Protein AF-A0A376RSE9-F1 (afdb_monomer_lite)

Structure (mmCIF, N/CA/C/O backbone):
data_AF-A0A376RSE9-F1
#
_entry.id   AF-A0A376RSE9-F1
#
loop_
_atom_site.group_PDB
_atom_site.id
_atom_site.type_symbol
_atom_site.label_atom_id
_atom_site.label_alt_id
_atom_site.label_comp_id
_atom_site.label_asym_id
_atom_site.label_entity_id
_atom_site.label_seq_id
_atom_site.pdbx_PDB_ins_code
_atom_site.Cartn_x
_atom_site.Cartn_y
_atom_site.Cartn_z
_atom_site.occupancy
_atom_site.B_iso_or_equiv
_atom_site.auth_seq_id
_atom_site.auth_comp_id
_atom_site.auth_asym_id
_atom_site.auth_atom_id
_atom_site.pdbx_PDB_model_num
ATOM 1 N N . MET A 1 1 ? 2.960 17.015 2.925 1.00 41.44 1 MET A N 1
ATOM 2 C CA . MET A 1 1 ? 3.606 15.698 3.101 1.00 41.44 1 MET A CA 1
ATOM 3 C C . MET A 1 1 ? 2.764 14.972 4.126 1.00 41.44 1 MET A C 1
ATOM 5 O O . MET A 1 1 ? 2.891 15.280 5.300 1.00 41.44 1 MET A O 1
ATOM 9 N N . ALA A 1 2 ? 1.799 14.172 3.678 1.00 43.56 2 ALA A N 1
ATOM 10 C CA . ALA A 1 2 ? 0.955 13.412 4.588 1.00 43.56 2 ALA A CA 1
ATOM 11 C C . ALA A 1 2 ? 1.739 12.171 5.026 1.00 43.56 2 ALA A C 1
ATOM 13 O O . ALA A 1 2 ? 2.230 11.418 4.191 1.00 43.56 2 ALA A O 1
ATOM 14 N N . GLU A 1 3 ? 1.923 12.004 6.332 1.00 56.62 3 GLU A N 1
ATOM 15 C CA . GLU A 1 3 ? 2.557 10.830 6.943 1.00 56.62 3 GLU A CA 1
ATOM 16 C C . GLU A 1 3 ? 1.538 9.688 7.126 1.00 56.62 3 GLU A C 1
ATOM 18 O O . GLU A 1 3 ? 1.594 8.930 8.095 1.00 56.62 3 GLU A O 1
ATOM 23 N N . SER A 1 4 ? 0.568 9.577 6.217 1.00 63.62 4 SER A N 1
ATOM 24 C CA . SER A 1 4 ? -0.392 8.478 6.173 1.00 63.62 4 SER A CA 1
ATOM 25 C C . SER A 1 4 ? 0.338 7.190 5.752 1.00 63.62 4 SER A C 1
ATOM 27 O O . SER A 1 4 ? 1.341 7.226 5.038 1.00 63.62 4 SER A O 1
ATOM 29 N N . PHE A 1 5 ? -0.104 6.032 6.257 1.00 70.06 5 PHE A N 1
ATOM 30 C CA . PHE A 1 5 ? 0.460 4.705 5.937 1.00 70.06 5 PHE A CA 1
ATOM 31 C C . PHE A 1 5 ? 1.888 4.412 6.427 1.00 70.06 5 PHE A C 1
ATOM 33 O O . PHE A 1 5 ? 2.501 3.425 6.009 1.00 70.06 5 PHE A O 1
ATOM 40 N N . THR A 1 6 ? 2.457 5.224 7.319 1.00 66.06 6 THR A N 1
ATOM 41 C CA . THR A 1 6 ? 3.771 4.917 7.899 1.00 66.06 6 THR A CA 1
ATOM 42 C C . THR A 1 6 ? 3.703 3.646 8.754 1.00 66.06 6 THR A C 1
ATOM 44 O O . THR A 1 6 ? 2.838 3.469 9.615 1.00 66.06 6 THR A O 1
ATOM 47 N N . THR A 1 7 ? 4.614 2.717 8.481 1.00 66.88 7 THR A N 1
ATOM 48 C CA . THR A 1 7 ? 4.777 1.468 9.227 1.00 66.88 7 THR A CA 1
ATOM 49 C C . THR A 1 7 ? 6.258 1.243 9.485 1.00 66.88 7 THR A C 1
ATOM 51 O O . THR A 1 7 ? 7.128 1.618 8.695 1.00 66.88 7 THR A O 1
ATOM 54 N N . THR A 1 8 ? 6.551 0.667 10.645 1.00 68.56 8 THR A N 1
ATOM 55 C CA . THR A 1 8 ? 7.902 0.301 11.067 1.00 68.56 8 THR A CA 1
ATOM 56 C C . THR A 1 8 ? 8.443 -0.889 10.277 1.00 68.56 8 THR A C 1
ATOM 58 O O . THR A 1 8 ? 9.659 -1.047 10.179 1.00 68.56 8 THR A O 1
ATOM 61 N N . ASN A 1 9 ? 7.559 -1.706 9.694 1.00 71.88 9 ASN A N 1
ATOM 62 C CA . ASN A 1 9 ? 7.924 -2.906 8.953 1.00 71.88 9 ASN A CA 1
ATOM 63 C C . ASN A 1 9 ? 7.837 -2.689 7.447 1.00 71.88 9 ASN A C 1
ATOM 65 O O . ASN A 1 9 ? 6.845 -2.179 6.929 1.00 71.88 9 ASN A O 1
ATOM 69 N N . ARG A 1 10 ? 8.879 -3.142 6.743 1.00 73.25 10 ARG A N 1
ATOM 70 C CA . ARG A 1 10 ? 8.886 -3.172 5.282 1.00 73.25 10 ARG A CA 1
ATOM 71 C C . ARG A 1 10 ? 8.110 -4.381 4.782 1.00 73.25 10 ARG A C 1
ATOM 73 O O . ARG A 1 10 ? 8.323 -5.495 5.258 1.00 73.25 10 ARG A O 1
ATOM 80 N N . TYR A 1 11 ? 7.234 -4.153 3.819 1.00 77.19 11 TYR A N 1
ATOM 81 C CA . TYR A 1 11 ? 6.514 -5.197 3.115 1.00 77.19 11 TYR A CA 1
ATOM 82 C C . TYR A 1 11 ? 7.398 -5.831 2.053 1.00 77.19 11 TYR A C 1
ATOM 84 O O . TYR A 1 11 ? 7.985 -5.132 1.228 1.00 77.19 11 TYR A O 1
ATOM 92 N N . PHE A 1 12 ? 7.465 -7.157 2.070 1.00 70.19 12 PHE A N 1
ATOM 93 C CA . PHE A 1 12 ? 8.161 -7.941 1.063 1.00 70.19 12 PHE A CA 1
ATOM 94 C C . PHE A 1 12 ? 7.199 -8.972 0.513 1.00 70.19 12 PHE A C 1
ATOM 96 O O . PHE A 1 12 ? 6.946 -9.993 1.156 1.00 70.19 12 PHE A O 1
ATOM 103 N N . ASP A 1 13 ? 6.692 -8.722 -0.688 1.00 69.62 13 ASP A N 1
ATOM 104 C CA . ASP A 1 13 ? 5.906 -9.732 -1.367 1.00 69.62 13 ASP A CA 1
ATOM 105 C C . ASP A 1 13 ? 6.797 -10.692 -2.142 1.00 69.62 13 ASP A C 1
ATOM 107 O O . ASP A 1 13 ? 6.986 -10.587 -3.351 1.00 69.62 13 ASP A O 1
ATOM 111 N N . ASN A 1 14 ? 7.371 -11.656 -1.429 1.00 67.44 14 ASN A N 1
ATOM 112 C CA . ASN A 1 14 ? 8.176 -12.695 -2.062 1.00 67.44 14 ASN A CA 1
ATOM 113 C C . ASN A 1 14 ? 7.348 -13.647 -2.942 1.00 67.44 14 ASN A C 1
ATOM 115 O O . ASN A 1 14 ? 7.940 -14.455 -3.657 1.00 67.44 14 ASN A O 1
ATOM 119 N N . LYS A 1 15 ? 6.008 -13.592 -2.879 1.00 68.00 15 LYS A N 1
ATOM 120 C CA . LYS A 1 15 ? 5.127 -14.489 -3.631 1.00 68.00 15 LYS A CA 1
ATOM 121 C C . LYS A 1 15 ? 5.002 -14.035 -5.085 1.00 68.00 15 LYS A C 1
ATOM 123 O O . LYS A 1 15 ? 5.181 -14.861 -5.974 1.00 68.00 15 LYS A O 1
ATOM 128 N N . HIS A 1 16 ? 4.777 -12.744 -5.321 1.00 65.69 16 HIS A N 1
ATOM 129 C CA . HIS A 1 16 ? 4.667 -12.191 -6.681 1.00 65.69 16 HIS A CA 1
ATOM 130 C C . HIS A 1 16 ? 5.914 -11.415 -7.108 1.00 65.69 16 HIS A C 1
ATOM 132 O O . HIS A 1 16 ? 6.279 -11.415 -8.281 1.00 65.69 16 HIS A O 1
ATOM 138 N N . TYR A 1 17 ? 6.647 -10.844 -6.149 1.00 69.94 17 TYR A N 1
ATOM 139 C CA . TYR A 1 17 ? 7.895 -10.123 -6.379 1.00 69.94 17 TYR A CA 1
ATOM 140 C C . TYR A 1 17 ? 9.054 -10.780 -5.614 1.00 69.94 17 TYR A C 1
ATOM 142 O O . TYR A 1 17 ? 9.661 -10.153 -4.743 1.00 69.94 17 TYR A O 1
ATOM 150 N N . PRO A 1 18 ? 9.470 -12.011 -5.980 1.00 70.06 18 PRO A N 1
ATOM 151 C CA . PRO A 1 18 ? 10.568 -12.725 -5.312 1.00 70.06 18 PRO A CA 1
ATOM 152 C C . PRO A 1 18 ? 11.915 -11.987 -5.387 1.00 70.06 18 PRO A C 1
ATOM 154 O O . PRO A 1 18 ? 12.863 -12.321 -4.681 1.00 70.06 18 PRO A O 1
ATOM 157 N N . ARG A 1 19 ? 12.030 -10.993 -6.277 1.00 71.12 19 ARG A N 1
ATOM 158 C CA . ARG A 1 19 ? 13.204 -10.122 -6.431 1.00 71.12 19 ARG A CA 1
ATOM 159 C C . ARG A 1 19 ? 12.968 -8.685 -5.939 1.00 71.12 19 ARG A C 1
ATOM 161 O O . ARG A 1 19 ? 13.872 -7.863 -6.077 1.00 71.12 19 ARG A O 1
ATOM 168 N N . GLY A 1 20 ? 11.795 -8.399 -5.376 1.00 72.88 20 GLY A N 1
ATOM 169 C CA . GLY A 1 20 ? 11.350 -7.076 -4.940 1.00 72.88 20 GLY A CA 1
ATOM 170 C C . GLY A 1 20 ? 10.772 -6.217 -6.068 1.00 72.88 20 GLY A C 1
ATOM 171 O O . GLY A 1 20 ? 11.135 -6.366 -7.239 1.00 72.88 20 GLY A O 1
ATOM 172 N N . PHE A 1 21 ? 9.900 -5.276 -5.696 1.00 71.56 21 PHE A N 1
ATOM 173 C CA . PHE A 1 21 ? 9.224 -4.346 -6.613 1.00 71.56 21 PHE A CA 1
ATOM 174 C C . PHE A 1 21 ? 10.215 -3.571 -7.500 1.00 71.56 21 PHE A C 1
ATOM 176 O O . PHE A 1 21 ? 9.986 -3.396 -8.694 1.00 71.56 21 PHE A O 1
ATOM 183 N N . SER A 1 22 ? 11.380 -3.205 -6.948 1.00 69.94 22 SER A N 1
ATOM 184 C CA . SER A 1 22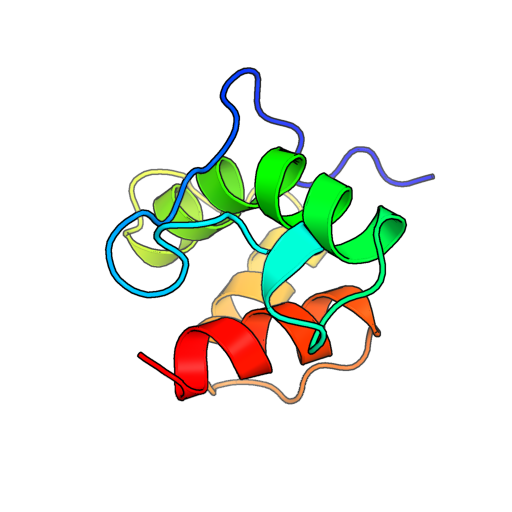 ? 12.441 -2.470 -7.660 1.00 69.94 22 SER A CA 1
ATOM 185 C C . SER A 1 22 ? 13.060 -3.238 -8.837 1.00 69.94 22 SER A C 1
ATOM 187 O O . SER A 1 22 ? 13.695 -2.628 -9.694 1.00 69.94 22 SER A O 1
ATOM 189 N N . ARG A 1 23 ? 12.950 -4.574 -8.870 1.00 72.75 23 ARG A N 1
ATOM 190 C CA . ARG A 1 23 ? 13.584 -5.425 -9.895 1.00 72.75 23 ARG A CA 1
ATOM 191 C C . ARG A 1 23 ? 12.628 -5.920 -10.975 1.00 72.75 23 ARG A C 1
ATOM 193 O O . ARG A 1 23 ? 13.105 -6.511 -11.939 1.00 72.75 23 ARG A O 1
ATOM 200 N N . HIS A 1 24 ? 11.323 -5.713 -10.816 1.00 69.56 24 HIS A N 1
ATOM 201 C CA . HIS A 1 24 ? 10.329 -6.173 -11.788 1.00 69.56 24 HIS A CA 1
ATOM 202 C C . HIS A 1 24 ? 10.163 -5.198 -12.964 1.00 69.56 24 HIS A C 1
ATOM 204 O O . HIS A 1 24 ? 9.817 -5.609 -14.062 1.00 69.56 24 HIS A O 1
ATOM 210 N N . GLY A 1 25 ? 10.496 -3.919 -12.763 1.00 68.88 25 GLY A N 1
ATOM 211 C CA . GLY A 1 25 ? 10.465 -2.899 -13.817 1.00 68.88 25 GLY A CA 1
ATOM 212 C C . GLY A 1 25 ? 9.099 -2.243 -14.033 1.00 68.88 25 GLY A C 1
ATOM 213 O O . GLY A 1 25 ? 9.040 -1.245 -14.743 1.00 68.88 25 GLY A O 1
ATOM 214 N N . ASP A 1 26 ? 8.037 -2.729 -13.383 1.00 72.19 26 ASP A N 1
ATOM 215 C CA . ASP A 1 26 ? 6.712 -2.083 -13.415 1.00 72.19 26 ASP A CA 1
ATOM 216 C C . ASP A 1 26 ? 6.673 -0.776 -12.615 1.00 72.19 26 ASP A C 1
ATOM 218 O O . ASP A 1 26 ? 5.931 0.152 -12.947 1.00 72.19 26 ASP A O 1
ATOM 222 N N . PHE A 1 27 ? 7.499 -0.700 -11.568 1.00 74.38 27 PHE A N 1
ATOM 223 C CA . 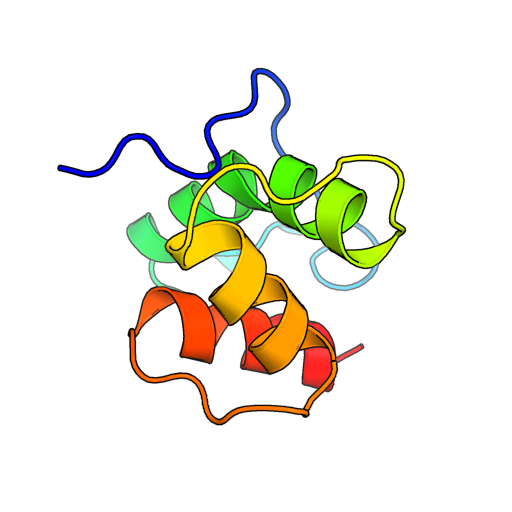PHE A 1 27 ? 7.568 0.420 -10.637 1.00 74.38 27 PHE A CA 1
ATOM 224 C C . PHE A 1 27 ? 8.953 1.057 -10.670 1.00 74.38 27 PHE A C 1
ATOM 226 O O . PHE A 1 27 ? 9.984 0.382 -10.743 1.00 74.38 27 PHE A O 1
ATOM 233 N N . THR A 1 28 ? 8.992 2.379 -10.559 1.00 81.50 28 THR A N 1
ATOM 234 C CA . THR A 1 28 ? 10.231 3.116 -10.320 1.00 81.50 28 THR A CA 1
ATOM 235 C C . THR A 1 28 ? 10.790 2.791 -8.934 1.00 81.50 28 THR A C 1
ATOM 237 O O . THR A 1 28 ? 10.071 2.379 -8.027 1.00 81.50 28 THR A O 1
ATOM 240 N N . ILE A 1 29 ? 12.086 3.037 -8.722 1.00 82.38 29 ILE A N 1
ATOM 241 C CA . ILE A 1 29 ? 12.750 2.802 -7.424 1.00 82.38 29 ILE A CA 1
ATOM 242 C C . ILE A 1 29 ? 12.022 3.528 -6.278 1.00 82.38 29 ILE A C 1
ATOM 244 O O . ILE A 1 29 ? 11.928 3.003 -5.171 1.00 82.38 29 ILE A O 1
ATOM 248 N N . LYS A 1 30 ? 11.489 4.729 -6.539 1.00 80.50 30 LYS A N 1
ATOM 249 C CA . LYS A 1 30 ? 10.738 5.506 -5.545 1.00 80.50 30 LYS A CA 1
ATOM 250 C C . LYS A 1 30 ? 9.405 4.847 -5.198 1.00 80.50 30 LYS A C 1
ATOM 252 O O . LYS A 1 30 ? 9.088 4.736 -4.021 1.00 80.50 30 LYS A O 1
ATOM 257 N N . GLU A 1 31 ? 8.658 4.394 -6.202 1.00 77.44 31 GLU A N 1
ATOM 258 C CA . GLU A 1 31 ? 7.384 3.688 -6.011 1.00 77.44 31 GLU A CA 1
ATOM 259 C C . GLU A 1 31 ? 7.595 2.337 -5.326 1.00 77.44 31 GLU A C 1
ATOM 261 O O . GLU A 1 31 ? 6.868 1.998 -4.403 1.00 77.44 31 GLU A O 1
ATOM 266 N N . ALA A 1 32 ? 8.636 1.595 -5.704 1.00 81.38 32 ALA A N 1
ATOM 267 C CA . ALA A 1 32 ? 9.004 0.355 -5.038 1.00 81.38 32 ALA A CA 1
ATOM 268 C C . ALA A 1 32 ? 9.321 0.587 -3.555 1.00 81.38 32 ALA A C 1
ATOM 270 O O . ALA A 1 32 ? 8.787 -0.112 -2.704 1.00 81.38 32 ALA A O 1
ATOM 271 N N . GLN A 1 33 ? 10.114 1.612 -3.227 1.00 79.12 33 GLN A N 1
ATOM 272 C CA . GLN A 1 33 ? 10.372 1.977 -1.831 1.00 79.12 33 GLN A CA 1
ATOM 273 C C . GLN A 1 33 ? 9.106 2.421 -1.095 1.00 79.12 33 GLN A C 1
ATOM 275 O O . GLN A 1 33 ? 8.994 2.180 0.106 1.00 79.12 33 GLN A O 1
ATOM 280 N N . LEU A 1 34 ? 8.172 3.071 -1.792 1.00 79.25 34 LEU A N 1
ATOM 281 C CA . LEU A 1 34 ? 6.878 3.470 -1.252 1.00 79.25 34 LEU A CA 1
ATOM 282 C C . LEU A 1 34 ? 6.020 2.237 -0.926 1.00 79.25 34 LEU A C 1
ATOM 284 O O . LEU A 1 34 ? 5.523 2.125 0.188 1.00 79.25 34 LEU A O 1
ATOM 288 N N . LEU A 1 35 ? 5.916 1.282 -1.852 1.00 78.44 35 LEU A N 1
ATOM 289 C CA . LEU A 1 35 ? 5.224 0.004 -1.667 1.00 78.44 35 LEU A CA 1
ATOM 290 C C . LEU A 1 35 ? 5.879 -0.846 -0.579 1.00 78.44 35 LEU A C 1
ATOM 292 O O . LEU A 1 35 ? 5.189 -1.439 0.236 1.00 78.44 35 LEU A O 1
ATOM 296 N N . GLU A 1 36 ? 7.205 -0.870 -0.491 1.00 80.44 36 GLU A N 1
ATOM 297 C CA . GLU A 1 36 ? 7.899 -1.555 0.598 1.00 80.44 36 GLU A CA 1
ATOM 298 C C . GLU A 1 36 ? 7.643 -0.853 1.940 1.00 80.44 36 GLU A C 1
ATOM 300 O O . GLU A 1 36 ? 7.450 -1.521 2.951 1.00 80.44 36 GLU A O 1
ATOM 305 N N . ARG A 1 37 ? 7.607 0.486 1.984 1.00 79.12 37 ARG A N 1
ATOM 306 C CA . ARG A 1 37 ? 7.349 1.246 3.221 1.00 79.12 37 ARG A CA 1
ATOM 307 C C . ARG A 1 37 ? 5.897 1.268 3.659 1.00 79.12 37 ARG A C 1
ATOM 309 O O . ARG A 1 37 ? 5.681 1.372 4.853 1.00 79.12 37 ARG A O 1
ATOM 316 N N . HIS A 1 38 ? 4.938 1.247 2.744 1.00 78.12 38 HIS A N 1
ATOM 317 C CA . HIS A 1 38 ? 3.511 1.378 3.050 1.00 78.12 38 HIS A CA 1
ATOM 318 C C . HIS A 1 38 ? 2.746 0.073 2.841 1.00 78.12 38 HIS A C 1
ATOM 320 O O . HIS A 1 38 ? 1.682 -0.101 3.423 1.00 78.12 38 HIS A O 1
ATOM 326 N N . GLY A 1 39 ? 3.309 -0.892 2.113 1.00 77.94 39 GLY A N 1
ATOM 327 C CA . GLY A 1 39 ? 2.681 -2.177 1.802 1.00 77.94 39 GLY A CA 1
ATOM 328 C C . GLY A 1 39 ? 2.259 -2.970 3.028 1.00 77.94 39 GLY A C 1
ATOM 329 O O . GLY A 1 39 ? 1.272 -3.690 2.975 1.00 77.94 39 GLY A O 1
ATOM 330 N N . TYR A 1 40 ? 2.944 -2.796 4.162 1.00 81.31 40 TYR A N 1
ATOM 331 C CA . TYR A 1 40 ? 2.587 -3.504 5.386 1.00 81.31 40 TYR A CA 1
ATOM 332 C C . TYR A 1 40 ? 1.328 -2.881 5.994 1.00 81.31 40 TYR A C 1
ATOM 334 O O . TYR A 1 40 ? 0.413 -3.607 6.366 1.00 81.31 40 TYR A O 1
ATOM 342 N N . ALA A 1 41 ? 1.237 -1.546 5.998 1.00 81.19 41 ALA A N 1
ATOM 343 C CA . ALA A 1 41 ? 0.028 -0.838 6.398 1.00 81.19 41 ALA A CA 1
ATOM 344 C C . ALA A 1 41 ? -1.125 -1.159 5.438 1.00 81.19 41 ALA A C 1
ATOM 346 O O . ALA A 1 41 ? -2.214 -1.466 5.903 1.00 81.19 41 ALA A O 1
ATOM 347 N N . PHE A 1 42 ? -0.878 -1.170 4.124 1.00 76.88 42 PHE A N 1
ATOM 348 C CA . PHE A 1 42 ? -1.875 -1.543 3.120 1.00 76.88 42 PHE A CA 1
ATOM 349 C C . PHE A 1 42 ? -2.411 -2.956 3.341 1.00 76.88 42 PHE A C 1
ATOM 351 O O . PHE A 1 42 ? -3.617 -3.132 3.420 1.00 76.88 42 PHE A O 1
ATOM 358 N N . ASN A 1 43 ? -1.533 -3.943 3.522 1.00 78.81 43 ASN A N 1
ATOM 359 C CA . ASN A 1 43 ? -1.930 -5.325 3.778 1.00 78.81 43 ASN A CA 1
ATOM 360 C C . ASN A 1 43 ? -2.705 -5.473 5.100 1.00 78.81 43 ASN A C 1
ATOM 362 O O . ASN A 1 43 ? -3.668 -6.224 5.169 1.00 78.81 43 ASN A O 1
ATOM 366 N N . GLU A 1 44 ? -2.327 -4.757 6.164 1.00 82.88 44 GLU A N 1
ATOM 367 C CA . GLU A 1 44 ? -3.093 -4.780 7.418 1.00 82.88 44 GLU A CA 1
ATOM 368 C C . GLU A 1 44 ? -4.462 -4.107 7.300 1.00 82.88 44 GLU A C 1
ATOM 370 O O . GLU A 1 44 ? -5.421 -4.592 7.901 1.00 82.88 44 GLU A O 1
ATOM 375 N N . LEU A 1 45 ? -4.552 -3.008 6.549 1.00 81.31 45 LEU A N 1
ATOM 376 C CA . LEU A 1 45 ? -5.801 -2.304 6.266 1.00 81.31 45 LEU A CA 1
ATOM 377 C C . LEU A 1 45 ? -6.732 -3.155 5.388 1.00 81.31 45 LEU A C 1
ATOM 379 O O . LEU A 1 45 ? -7.920 -3.259 5.681 1.00 81.31 45 LEU A O 1
ATOM 383 N N . ASP A 1 46 ? -6.188 -3.808 4.359 1.00 76.56 46 ASP A N 1
ATOM 384 C CA . ASP A 1 46 ? -6.919 -4.714 3.467 1.00 76.56 46 ASP A CA 1
ATOM 385 C C . ASP A 1 46 ? -7.462 -5.936 4.226 1.00 76.56 46 ASP A C 1
ATOM 387 O O . ASP A 1 46 ? -8.668 -6.204 4.216 1.00 76.56 46 ASP A O 1
ATOM 391 N N . LEU A 1 47 ? -6.599 -6.585 5.020 1.00 77.62 47 LEU A N 1
ATOM 392 C CA . LEU A 1 47 ? -6.965 -7.699 5.902 1.00 77.62 47 LEU A CA 1
ATOM 393 C C . LEU A 1 47 ? -7.900 -7.289 7.055 1.00 77.62 47 LEU A C 1
ATOM 395 O O . LEU A 1 47 ? -8.347 -8.159 7.804 1.00 77.62 47 LEU A O 1
ATOM 399 N N . GLY A 1 48 ? -8.154 -5.991 7.258 1.00 77.38 48 GLY A N 1
ATOM 400 C CA . GLY A 1 48 ? -8.943 -5.471 8.378 1.00 77.38 48 GLY A CA 1
ATOM 401 C C . GLY A 1 48 ? -8.287 -5.663 9.751 1.00 77.38 48 GLY A C 1
ATOM 402 O O . GLY A 1 48 ? -8.961 -5.577 10.774 1.00 77.38 48 GLY A O 1
ATOM 403 N N . LYS A 1 49 ? -6.976 -5.939 9.797 1.00 80.81 49 LYS A N 1
ATOM 404 C CA . LYS A 1 49 ? -6.187 -5.988 11.042 1.00 80.81 49 LYS A CA 1
ATOM 405 C C . LYS A 1 49 ? -5.946 -4.598 11.616 1.00 80.81 49 LYS A C 1
ATOM 407 O O . LYS A 1 49 ? -5.821 -4.448 12.829 1.00 80.81 49 LYS A O 1
ATOM 412 N N . ARG A 1 50 ? -5.848 -3.603 10.737 1.00 80.12 50 ARG A N 1
ATOM 413 C CA . ARG A 1 50 ? -5.712 -2.190 11.077 1.00 80.12 50 ARG A CA 1
ATOM 414 C C . ARG A 1 50 ? -6.955 -1.461 10.592 1.00 80.12 50 ARG A C 1
ATOM 416 O O . ARG A 1 50 ? -7.396 -1.682 9.469 1.00 80.12 50 ARG A O 1
ATOM 423 N N . GLU A 1 51 ? -7.508 -0.588 11.425 1.00 78.44 51 GLU A N 1
ATOM 424 C CA . GLU A 1 51 ? -8.591 0.296 11.000 1.00 78.44 51 GLU A CA 1
ATOM 425 C C . GLU A 1 51 ? -8.010 1.532 10.297 1.00 78.44 51 GLU A C 1
ATOM 427 O O . GLU A 1 51 ? -7.046 2.123 10.797 1.00 78.44 51 GLU A O 1
ATOM 432 N N . PRO A 1 52 ? -8.567 1.937 9.143 1.00 80.56 52 PRO A N 1
ATOM 433 C CA . PRO A 1 52 ? -8.152 3.154 8.463 1.00 80.56 52 PRO A CA 1
ATOM 434 C C . PRO A 1 52 ? -8.508 4.374 9.319 1.00 80.56 52 PRO A C 1
ATOM 436 O O . PRO A 1 52 ? -9.682 4.667 9.566 1.00 80.56 52 PRO A O 1
ATOM 439 N N . VAL A 1 53 ? -7.484 5.093 9.780 1.00 78.06 53 VAL A N 1
ATOM 440 C CA . VAL A 1 53 ? -7.642 6.219 10.711 1.00 78.06 53 VAL A CA 1
ATOM 441 C C . VAL A 1 53 ? -7.847 7.511 9.931 1.00 78.06 53 VAL A C 1
ATOM 443 O O . VAL A 1 53 ? -8.698 8.334 10.268 1.00 78.06 53 VAL A O 1
ATOM 446 N N . THR A 1 54 ? -7.077 7.670 8.859 1.00 81.50 54 THR A N 1
ATOM 447 C CA . THR A 1 54 ? -7.110 8.844 7.989 1.00 81.50 54 THR A CA 1
ATOM 448 C C . THR A 1 54 ? -8.077 8.664 6.826 1.00 81.50 54 THR A C 1
ATOM 450 O O . THR A 1 54 ? -8.402 7.550 6.417 1.00 81.50 54 THR A O 1
ATOM 453 N N . GLU A 1 55 ? -8.550 9.781 6.277 1.00 79.88 55 GLU A N 1
ATOM 454 C CA . GLU A 1 55 ? -9.438 9.762 5.113 1.00 79.88 55 GLU A CA 1
ATOM 455 C C . GLU A 1 55 ? -8.738 9.147 3.894 1.00 79.88 55 GLU A C 1
ATOM 457 O O . GLU A 1 55 ? -9.341 8.338 3.198 1.00 79.88 55 GLU A O 1
ATOM 462 N N . GLU A 1 56 ? -7.438 9.410 3.715 1.00 76.56 56 GLU A N 1
ATOM 463 C CA . GLU A 1 56 ? -6.603 8.740 2.711 1.00 76.56 56 GLU A CA 1
ATOM 464 C C . GLU A 1 56 ? -6.596 7.218 2.901 1.00 76.56 56 GLU A C 1
ATOM 466 O O . GLU A 1 56 ? -6.804 6.496 1.934 1.00 76.56 56 GLU A O 1
ATOM 471 N N . GLU A 1 57 ? -6.427 6.707 4.129 1.00 78.62 57 GLU A N 1
ATOM 472 C CA . GLU A 1 57 ? -6.479 5.261 4.399 1.00 78.62 57 GLU A CA 1
ATOM 473 C C . GLU A 1 57 ? -7.851 4.657 4.083 1.00 78.62 57 GLU A C 1
ATOM 475 O O . GLU A 1 57 ? -7.926 3.574 3.506 1.00 78.62 57 GLU A O 1
ATOM 480 N N . LYS A 1 58 ? -8.944 5.353 4.421 1.00 82.69 58 LYS A N 1
ATOM 481 C CA . LYS A 1 58 ? -10.309 4.879 4.131 1.00 82.69 58 LYS A CA 1
ATOM 482 C C . LYS A 1 58 ? -10.556 4.801 2.632 1.00 82.69 58 LYS A C 1
ATOM 484 O O . LYS A 1 58 ? -11.066 3.801 2.135 1.00 82.69 5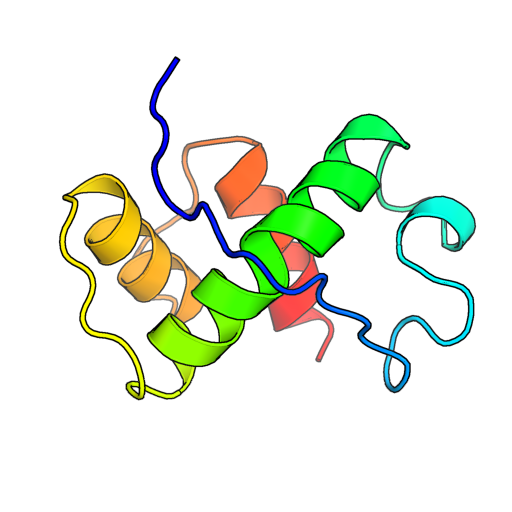8 LYS A O 1
ATOM 489 N N . LEU A 1 59 ? -10.171 5.859 1.928 1.00 81.31 59 LEU A N 1
ATOM 490 C CA . LEU A 1 59 ? -10.260 5.945 0.480 1.00 81.31 59 LEU A CA 1
ATOM 491 C C . LEU A 1 59 ? -9.410 4.867 -0.192 1.00 81.31 59 LEU A C 1
ATOM 493 O O . LEU A 1 59 ? -9.873 4.228 -1.129 1.00 81.31 59 LEU A O 1
ATOM 497 N N . PHE A 1 60 ? -8.215 4.618 0.331 1.00 77.19 60 PHE A N 1
ATOM 498 C CA . PHE A 1 60 ? -7.321 3.588 -0.167 1.00 77.19 60 PHE A CA 1
ATOM 499 C C . PHE A 1 60 ? -7.901 2.179 -0.002 1.00 77.19 60 PHE A C 1
ATOM 501 O O . PHE A 1 60 ? -7.851 1.385 -0.935 1.00 77.19 60 PHE A O 1
ATOM 508 N N . VAL A 1 61 ? -8.497 1.865 1.154 1.00 80.62 61 VAL A N 1
ATOM 509 C CA . VAL A 1 61 ? -9.186 0.580 1.364 1.00 80.62 61 VAL A CA 1
ATOM 510 C C . VAL A 1 61 ? -10.358 0.427 0.396 1.00 80.62 61 VAL A C 1
ATOM 512 O O . VAL A 1 61 ? -10.523 -0.644 -0.180 1.00 80.62 61 VAL A O 1
ATOM 515 N N . ALA A 1 62 ? -11.139 1.487 0.168 1.00 83.94 62 ALA A N 1
ATOM 516 C CA . ALA A 1 62 ? -12.218 1.471 -0.819 1.00 83.94 62 ALA A CA 1
ATOM 517 C C . ALA A 1 62 ? -11.684 1.215 -2.241 1.00 83.94 62 ALA A C 1
ATOM 519 O O . ALA A 1 62 ? -12.261 0.429 -2.986 1.00 83.94 62 ALA A O 1
ATOM 520 N N . VAL A 1 63 ? -10.550 1.821 -2.601 1.00 83.31 63 VAL A N 1
ATOM 521 C CA . VAL A 1 63 ? -9.869 1.600 -3.884 1.00 83.31 63 VAL A CA 1
ATOM 522 C C . VAL A 1 63 ? -9.365 0.156 -4.017 1.00 83.31 63 VAL A C 1
ATOM 524 O O . VAL A 1 63 ? -9.611 -0.483 -5.034 1.00 83.31 63 VAL A O 1
ATOM 527 N N . CYS A 1 64 ? -8.734 -0.394 -2.976 1.00 74.81 64 CYS A N 1
ATOM 528 C CA . CYS A 1 64 ? -8.253 -1.782 -2.940 1.00 74.81 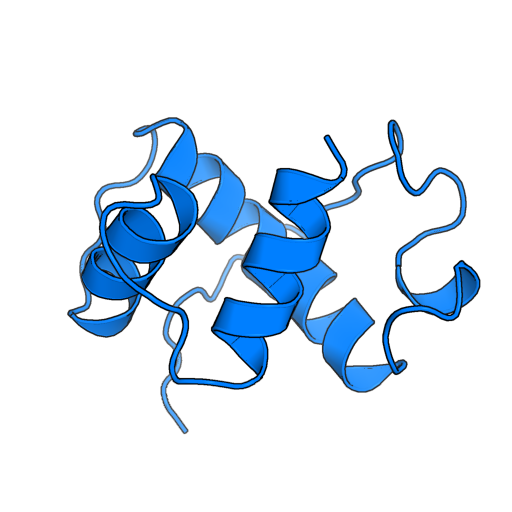64 CYS A CA 1
ATOM 529 C C . CYS A 1 64 ? -9.405 -2.798 -3.039 1.00 74.81 64 CYS A C 1
ATOM 531 O O . CYS A 1 64 ? -9.285 -3.830 -3.691 1.00 74.81 64 CYS A O 1
ATOM 533 N N . ARG A 1 65 ? -10.566 -2.468 -2.458 1.00 75.50 65 ARG A N 1
ATOM 534 C CA . ARG A 1 65 ? -11.805 -3.257 -2.559 1.00 75.50 65 ARG A CA 1
ATOM 535 C C . ARG A 1 65 ? -12.539 -3.100 -3.896 1.00 75.50 65 ARG A C 1
ATOM 537 O O . ARG A 1 65 ? -13.552 -3.766 -4.096 1.00 75.50 65 ARG A O 1
ATOM 544 N N . GLY A 1 66 ? -12.073 -2.224 -4.788 1.00 75.56 66 GLY A N 1
ATOM 545 C CA . GLY A 1 66 ? -12.743 -1.919 -6.056 1.00 75.56 66 GLY A CA 1
ATOM 546 C C . GLY A 1 66 ? -14.019 -1.080 -5.909 1.00 75.56 66 GLY A C 1
ATOM 547 O O . GLY A 1 66 ? -14.800 -0.974 -6.850 1.00 75.56 66 GLY A O 1
ATOM 548 N N . GLU A 1 67 ? -14.251 -0.468 -4.746 1.00 80.19 67 GLU A N 1
ATOM 549 C CA . GLU A 1 67 ? -15.386 0.434 -4.500 1.00 80.19 67 GLU A CA 1
ATOM 550 C C . GLU A 1 67 ? -15.152 1.837 -5.088 1.00 80.19 67 GLU A C 1
ATOM 552 O O . GLU A 1 67 ? -16.091 2.622 -5.234 1.00 80.19 67 GLU A O 1
ATOM 557 N N . ARG A 1 68 ? -13.898 2.168 -5.422 1.00 80.38 68 ARG A N 1
ATOM 558 C CA . ARG A 1 68 ? -13.477 3.485 -5.907 1.00 80.38 68 ARG A CA 1
ATOM 559 C C . ARG A 1 68 ? -12.344 3.376 -6.927 1.00 80.38 68 ARG A C 1
ATOM 561 O O . ARG A 1 68 ? -11.464 2.535 -6.793 1.00 80.38 68 ARG A O 1
ATOM 568 N N . GLU A 1 69 ? -12.315 4.296 -7.890 1.00 76.25 69 GLU A N 1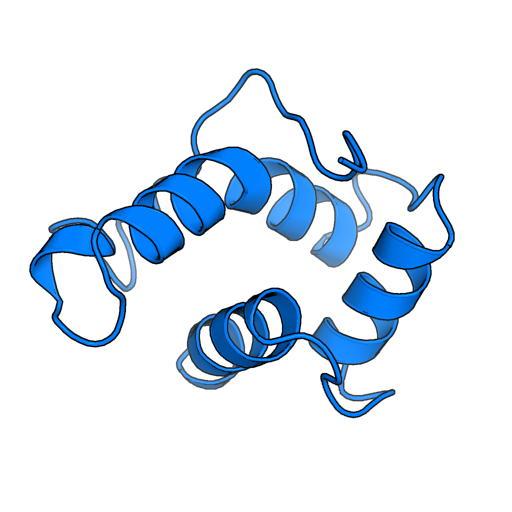
ATOM 569 C CA . GLU A 1 69 ? -11.181 4.446 -8.804 1.00 76.25 69 GLU A CA 1
ATOM 570 C C . GLU A 1 69 ? -9.988 5.146 -8.124 1.00 76.25 69 GLU A C 1
ATOM 572 O O . GLU A 1 69 ? -10.171 6.173 -7.454 1.00 76.25 69 GLU A O 1
ATOM 577 N N . PRO A 1 70 ? -8.760 4.631 -8.299 1.00 77.62 70 PRO A N 1
ATOM 578 C CA . PRO A 1 70 ? -7.569 5.280 -7.777 1.00 77.62 70 PRO A CA 1
ATOM 579 C C . PRO A 1 70 ? -7.384 6.653 -8.438 1.00 77.62 70 PRO A C 1
ATOM 581 O O . PRO A 1 70 ? -7.381 6.772 -9.662 1.00 77.62 70 PRO A O 1
ATOM 584 N N . VAL A 1 71 ? -7.228 7.703 -7.630 1.00 74.06 71 VAL A N 1
ATOM 585 C CA . VAL A 1 71 ? -7.041 9.082 -8.128 1.00 74.06 71 VAL A CA 1
ATOM 586 C C . VAL A 1 71 ? -5.605 9.551 -7.989 1.00 74.06 71 VAL A C 1
ATOM 588 O O . VAL A 1 71 ? -5.154 10.401 -8.756 1.00 74.06 71 VAL A O 1
ATOM 591 N N . THR A 1 72 ? -4.881 9.021 -7.009 1.00 74.31 72 THR A N 1
ATOM 592 C CA . THR A 1 72 ? -3.462 9.304 -6.836 1.00 74.31 72 THR A CA 1
ATOM 593 C C . THR A 1 72 ? -2.614 8.245 -7.523 1.00 74.31 72 THR A C 1
ATOM 595 O O . THR A 1 72 ? -2.969 7.072 -7.591 1.00 74.31 72 THR A O 1
ATOM 598 N N . GLU A 1 73 ? -1.440 8.654 -7.994 1.00 71.38 73 GLU A N 1
ATOM 599 C CA . GLU A 1 73 ? -0.492 7.746 -8.642 1.00 71.38 73 GLU A CA 1
ATOM 600 C C . GLU A 1 73 ? -0.117 6.573 -7.716 1.00 71.38 73 GLU A C 1
ATOM 602 O O . GLU A 1 73 ? -0.041 5.432 -8.160 1.00 71.38 73 GLU A O 1
ATOM 607 N N . ALA A 1 74 ? 0.004 6.824 -6.407 1.00 68.56 74 ALA A N 1
ATOM 608 C CA . ALA A 1 74 ? 0.256 5.792 -5.404 1.00 68.56 74 ALA A CA 1
ATOM 609 C C . ALA A 1 74 ? -0.887 4.766 -5.305 1.00 68.56 74 ALA A C 1
ATOM 611 O O . ALA A 1 74 ? -0.622 3.565 -5.306 1.00 68.56 74 ALA A O 1
ATOM 612 N N . GLU A 1 75 ? -2.143 5.223 -5.254 1.00 73.31 75 GLU A N 1
ATOM 613 C CA . GLU A 1 75 ? -3.318 4.344 -5.265 1.00 73.31 75 GLU A CA 1
ATOM 614 C C . GLU A 1 75 ? -3.354 3.501 -6.546 1.00 73.31 75 GLU A C 1
ATOM 616 O O . GLU A 1 75 ? -3.512 2.286 -6.469 1.00 73.31 75 GLU A O 1
ATOM 621 N N . THR A 1 76 ? -3.127 4.110 -7.716 1.00 77.19 76 THR A N 1
ATOM 622 C CA . THR A 1 76 ? -3.170 3.398 -9.004 1.00 77.19 76 THR A CA 1
ATOM 623 C C . THR A 1 76 ? -2.139 2.280 -9.056 1.00 77.19 76 THR A C 1
ATOM 625 O O . THR A 1 76 ? -2.441 1.178 -9.508 1.00 77.19 76 THR A O 1
ATOM 628 N N . ARG A 1 77 ? -0.922 2.535 -8.564 1.00 74.38 77 ARG A N 1
ATOM 629 C CA . ARG A 1 77 ? 0.133 1.517 -8.517 1.00 74.38 77 ARG A CA 1
ATOM 630 C C . ARG A 1 77 ? -0.194 0.385 -7.561 1.00 74.38 77 ARG A C 1
ATOM 632 O O . ARG A 1 77 ? 0.082 -0.761 -7.892 1.00 74.38 77 ARG A O 1
ATOM 639 N N . VAL A 1 78 ? -0.782 0.678 -6.405 1.00 71.81 78 VAL A N 1
ATOM 640 C CA . VAL A 1 78 ? -1.181 -0.373 -5.461 1.00 71.81 78 VAL A CA 1
ATOM 641 C C . VAL A 1 78 ? -2.292 -1.225 -6.059 1.00 71.81 78 VAL A C 1
ATOM 643 O O . VAL A 1 78 ? -2.178 -2.445 -6.006 1.00 71.81 78 VAL A O 1
ATOM 646 N N . VAL A 1 79 ? -3.304 -0.623 -6.689 1.00 73.50 79 VAL A N 1
ATOM 647 C CA . VAL A 1 79 ? -4.341 -1.391 -7.393 1.00 73.50 79 VAL A CA 1
ATOM 648 C C . VAL A 1 79 ? -3.716 -2.262 -8.471 1.00 73.50 79 VAL A C 1
ATOM 650 O O . VAL A 1 79 ? -4.028 -3.435 -8.525 1.00 73.50 79 VAL A O 1
ATOM 653 N N . GLN A 1 80 ? -2.772 -1.753 -9.268 1.00 70.12 80 GLN A N 1
ATOM 654 C CA . GLN A 1 80 ? -2.069 -2.577 -10.261 1.00 70.12 80 GLN A CA 1
ATOM 655 C C . GLN A 1 80 ? -1.307 -3.753 -9.644 1.00 70.12 80 GLN A C 1
ATOM 657 O O . GLN A 1 80 ? -1.249 -4.818 -10.250 1.00 70.12 80 GLN A O 1
ATOM 662 N N . VAL A 1 81 ? -0.716 -3.573 -8.458 1.00 68.38 81 VAL A N 1
ATOM 663 C CA . VAL A 1 81 ? -0.111 -4.683 -7.715 1.00 68.38 81 VAL A CA 1
ATOM 664 C C . VAL A 1 81 ? -1.188 -5.675 -7.296 1.00 68.38 81 VAL A C 1
ATOM 666 O O . VAL A 1 81 ? -1.004 -6.850 -7.554 1.00 68.38 81 VAL A O 1
ATOM 669 N N . TYR A 1 82 ? -2.284 -5.233 -6.679 1.00 66.31 82 TYR A N 1
ATOM 670 C CA . TYR A 1 82 ? -3.333 -6.114 -6.148 1.00 66.31 82 TYR A CA 1
ATOM 671 C C . TYR A 1 82 ? -4.161 -6.815 -7.233 1.00 66.31 82 TYR A C 1
ATOM 673 O O . TYR A 1 82 ? -4.501 -7.976 -7.066 1.00 66.31 82 TYR A O 1
ATOM 681 N N . ASP A 1 83 ? -4.452 -6.152 -8.349 1.00 62.75 83 ASP A N 1
ATOM 682 C CA . ASP A 1 83 ? -5.181 -6.721 -9.493 1.00 62.75 83 ASP A CA 1
ATOM 683 C C . ASP A 1 83 ? -4.330 -7.766 -10.242 1.00 62.75 83 ASP A C 1
ATOM 685 O O . ASP A 1 83 ? -4.848 -8.633 -10.940 1.00 62.75 83 ASP A O 1
ATOM 689 N N . ALA A 1 84 ? -3.002 -7.716 -10.072 1.00 58.12 84 ALA A N 1
ATOM 690 C CA . ALA A 1 84 ? -2.083 -8.734 -10.571 1.00 58.12 84 ALA A CA 1
ATOM 691 C C . ALA A 1 84 ? -1.956 -9.976 -9.652 1.00 58.12 84 ALA A C 1
ATOM 693 O O . ALA A 1 84 ? -1.196 -10.884 -10.005 1.00 58.12 84 ALA A O 1
ATOM 694 N N . TYR A 1 85 ? -2.638 -10.016 -8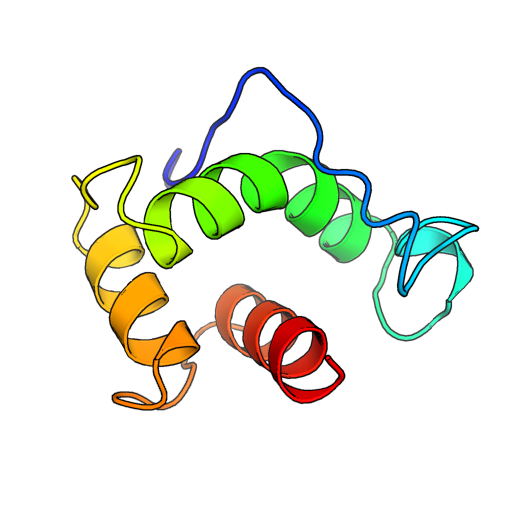.493 1.00 54.06 85 TYR A N 1
ATOM 695 C CA . TYR A 1 85 ? -2.645 -11.142 -7.528 1.00 54.06 85 TYR A CA 1
ATOM 696 C C . TYR A 1 85 ? -3.872 -12.028 -7.726 1.00 54.06 85 TYR A C 1
ATOM 698 O O . TYR A 1 85 ? -3.728 -13.256 -7.505 1.00 54.06 85 TYR A O 1
#

InterPro domains:
  IPR007335 Protein of unknown function DUF413 [PF04219] (10-75)

Radius of gyration: 12.01 Å; chains: 1; bounding box: 29×30×25 Å

Secondary structure (DSSP, 8-state):
---TT--SSPP--TTT-TT-HHHHSSS-HHHHHHHHHHHHHHHHHHTTSS---SHHHHHHHHHHTTSS---SHHHHHHHHHHHT-

Foldseek 3Di:
DDPFQADPFFDDPCPVCVPFPCPVPPDPPVLSVVCRGRVVVLVCLLVVVDPRPDPVSVVLNCLLVVVDPDPDPSSNVVNVVSVVD

Organism: Escherichia coli (NCBI:txid562)

pLDDT: mean 73.82, std 7.87, range [41.44, 83.94]

Sequence (85 aa):
MAESFTTTNRYFDNKHYPRGFSRHGDFTIKEAQLLERHGYAFNELDLGKREPVTEEEKLFVAVCRGEREPVTEAETRVVQVYDAY